Protein 1WLP (pdb70)

Radius of gyration: 16.9 Å; Cα contacts (8 Å, |Δi|>4): 342; chains: 2; bounding box: 54×43×33 Å

Secondary structure (DSSP, 8-state):
---SS-PPPSSPPPPPPHHHHH---/----SSS---EEEEE-S-EE--SSSS-EE-TT-EEEEEEE-SSSEEEEE-SS-EEEEETTTEEESS-TT-S------SS--EEEE-S-B---SSSB--B-TT-EEEEEE--TTSSEEEESSS-EEEE-STTEEE----

Nearest PDB structures (foldseek):
  1wlp-assembly1_B  TM=1.007E+00  e=5.496E-25  Homo sapiens
  7yxw-assembly1_A  TM=9.214E-01  e=2.909E-17  Homo sapiens
  1ov3-assembly1_A  TM=5.851E-01  e=1.550E-15  Homo sapiens
  1ng2-assembly1_A  TM=5.856E-01  e=1.836E-14  Homo sapiens
  1uec-assembly1_A  TM=5.994E-01  e=7.033E-14  Homo sapiens

B-factor: mean 1.7, std 2.38, range [0.2, 16.38]

Foldseek 3Di:
DDPDDDDDDPDDDDDDDPCCVVDVD/DDDDDDPDQWFKWFFQDFDPDDDPWFHTHDHGAIWGFDAADQLQWTWTAHPPGITTDGVVRIFGPDGPCRDDDDDQAQQAAKKFQCAADQDPDQQAHGDGHGQIWGFRAGDSRQFGWTQGPRRTHTDGPVSIGGDGDD

InterPro domains:
  IPR007732 Cytochrome b558 alpha-subunit [PF05038] (2-192)
  IPR007732 Cytochrome b558 alpha-subunit [PIRSF019635] (1-195)
  IPR007732 Cytochrome b558 alpha-subunit [PTHR15168] (1-194)

Sequence (163 aa):
GPLGSKQPPSNPPPRPPAEARKKPSGSDITGPIILQTYRAIADYEKTSGSEMALSTGDVVEVVEKSESGWWFCQMKAKRGWIPASFLEPLDSPDETEDPEPNYAGEPYVAIKAYTAVEGDEVSLLEGEAVEVIHKLLDGWWVIRKDDVTGYFPSMYLQKSGQD

Organism: Homo sapiens (NCBI:txid9606)

CATH classification: 2.30.30.40 (+1 more: 2.30.30.40)

GO terms:
  GO:0034137 positive regulation of toll-like receptor 2 signaling pathway (P, IDA)
  GO:0005886 plasma membrane (C, IDA)
  GO:0042554 superoxide anion generation (P, IDA)
  GO:0043020 NADPH oxidase complex (C, IDA)
  GO:1900426 positive regulation of defense response to bacterium (P, IDA)
  GO:0032755 positive regulation of interleukin-6 production (P, IDA)
  GO:0032760 positive regulation of tumor necrosis factor production (P, IDA)
  GO:1903428 positive regulation of reactive oxygen species biosynthetic process (P, IDA)
  GO:0050766 positive regulation of phagocytosis (P, IDA)
  GO:0005515 protein binding (F, IPI)
  GO:0035579 specific granule membrane (C, TAS)
  GO:0070821 tertiary granule membrane (C, TAS)
  GO:0005789 endoplasmic reticulum membrane (C, TAS)
  GO:0005886 plasma membrane (C, TAS)
  GO:0030670 phagocytic vesicle membrane (C, TAS)
  GO:0009055 electron transfer activity (F, IDA)
  GO:0017004 cytochrome complex assembly (P, IDA)
  GO:0030141 secretory granule (C, TAS)
  GO:0016175 superoxide-generating NAD(P)H oxidase activity (F, IMP)
  GO:0042554 superoxide anion generation (P, IMP)

Structure (mmCIF, N/CA/C/O backbone):
data_1WLP
#
_entry.id   1WLP
#
loop_
_entity.id
_entity.type
_entity.pdbx_description
1 polymer 'Cytochrome b-245 light chain'
2 polymer 'Neutrophil cytosol factor 1'
#
loop_
_atom_site.group_PDB
_atom_site.id
_atom_site.type_symbol
_atom_site.label_atom_id
_atom_site.label_alt_id
_atom_site.label_comp_id
_atom_site.label_asym_id
_atom_site.label_entity_id
_atom_site.label_seq_id
_atom_site.pdbx_PDB_ins_code
_atom_site.Cartn_x
_atom_site.Cartn_y
_atom_site.Cartn_z
_atom_site.occupancy
_atom_site.B_iso_or_equiv
_atom_site.auth_seq_id
_atom_site.auth_comp_id
_atom_site.auth_asym_id
_atom_site.auth_atom_id
_atom_site.pdbx_PDB_model_num
ATOM 1 N N . GLY A 1 1 ? 12.859 -23.241 -3.942 1.00 9.23 1 GLY A N 1
ATOM 2 C CA . GLY A 1 1 ? 11.671 -23.951 -4.490 1.00 9.00 1 GLY A CA 1
ATOM 3 C C . GLY A 1 1 ? 10.682 -23.005 -5.145 1.00 8.09 1 GLY A C 1
ATOM 4 O O . GLY A 1 1 ? 9.623 -22.728 -4.581 1.00 7.71 1 GLY A O 1
ATOM 10 N N . PRO A 1 2 ? 11.001 -22.489 -6.348 1.00 8.00 2 PRO A N 1
ATOM 11 C CA . PRO A 1 2 ? 10.121 -21.564 -7.071 1.00 7.45 2 PRO A CA 1
ATOM 12 C C . PRO A 1 2 ? 8.754 -22.173 -7.360 1.00 6.49 2 PRO A C 1
ATOM 13 O O . PRO A 1 2 ? 8.641 -23.143 -8.110 1.00 6.32 2 PRO A O 1
ATOM 24 N N . LEU A 1 3 ? 7.717 -21.597 -6.759 1.00 6.15 3 LEU A N 1
ATOM 25 C CA . LEU A 1 3 ? 6.355 -22.078 -6.953 1.00 5.50 3 LEU A CA 1
ATOM 26 C C . LEU A 1 3 ? 5.493 -21.006 -7.608 1.00 4.60 3 LEU A C 1
ATOM 27 O O . LEU A 1 3 ? 4.288 -21.187 -7.789 1.00 4.89 3 LEU A O 1
ATOM 43 N N . GLY A 1 4 ? 6.120 -19.889 -7.962 1.00 3.94 4 GLY A N 1
ATOM 44 C CA . GLY A 1 4 ? 5.401 -18.798 -8.594 1.00 3.48 4 GLY A CA 1
ATOM 45 C C . GLY A 1 4 ? 6.063 -17.456 -8.353 1.00 2.47 4 GLY A C 1
ATOM 46 O O . GLY A 1 4 ? 7.145 -17.187 -8.876 1.00 2.78 4 GLY A O 1
ATOM 50 N N . SER A 1 5 ? 5.413 -16.613 -7.559 1.00 1.92 5 SER A N 1
ATOM 51 C CA . SER A 1 5 ? 5.945 -15.293 -7.244 1.00 1.58 5 SER A CA 1
ATOM 52 C C . SER A 1 5 ? 5.806 -14.994 -5.757 1.00 1.32 5 SER A C 1
ATOM 53 O O . SER A 1 5 ? 5.126 -15.719 -5.030 1.00 1.62 5 SER A O 1
ATOM 61 N N . LYS A 1 6 ? 6.455 -13.925 -5.308 1.00 1.18 6 LYS A N 1
ATOM 62 C CA . LYS A 1 6 ? 6.403 -13.531 -3.905 1.00 0.92 6 LYS A CA 1
ATOM 63 C C . LYS A 1 6 ? 4.981 -13.162 -3.498 1.00 0.83 6 LYS A C 1
ATOM 64 O O . LYS A 1 6 ? 4.457 -12.126 -3.911 1.00 0.88 6 LYS A O 1
ATOM 83 N N . GLN A 1 7 ? 4.357 -14.014 -2.690 1.00 0.83 7 GLN A N 1
ATOM 84 C CA . GLN A 1 7 ? 2.996 -13.769 -2.229 1.00 0.80 7 GLN A CA 1
ATOM 85 C C . GLN A 1 7 ? 2.969 -12.636 -1.205 1.00 0.72 7 GLN A C 1
ATOM 86 O O . GLN A 1 7 ? 3.922 -12.454 -0.449 1.00 0.74 7 GLN A O 1
ATOM 100 N N . PRO A 1 8 ? 1.873 -11.856 -1.166 1.00 0.69 8 PRO A N 1
ATOM 101 C CA . PRO A 1 8 ? 1.732 -10.741 -0.236 1.00 0.67 8 PRO A CA 1
ATOM 102 C C . PRO A 1 8 ? 1.194 -11.179 1.126 1.00 0.65 8 PRO A C 1
ATOM 103 O O . PRO A 1 8 ? 0.478 -12.175 1.225 1.00 0.69 8 PRO A O 1
ATOM 114 N N . PRO A 1 9 ? 1.537 -10.438 2.198 1.00 0.61 9 PRO A N 1
ATOM 115 C CA . PRO A 1 9 ? 1.076 -10.751 3.557 1.00 0.62 9 PRO A CA 1
ATOM 116 C C . PRO A 1 9 ? -0.442 -10.886 3.632 1.00 0.64 9 PRO A C 1
ATOM 117 O O . PRO A 1 9 ? -1.169 -10.274 2.851 1.00 0.65 9 PRO A O 1
ATOM 128 N N . SER A 1 10 ? -0.913 -11.695 4.576 1.00 0.70 10 SER A N 1
ATOM 129 C CA . SER A 1 10 ? -2.344 -11.922 4.746 1.00 0.75 10 SER A CA 1
ATOM 130 C C . SER A 1 10 ? -3.008 -10.771 5.498 1.00 0.68 10 SER A C 1
ATOM 131 O O . SER A 1 10 ? -4.214 -10.799 5.747 1.00 0.84 10 SER A O 1
ATOM 139 N N . ASN A 1 11 ? -2.221 -9.761 5.859 1.00 0.54 11 ASN A N 1
ATOM 140 C CA . ASN A 1 11 ? -2.750 -8.610 6.583 1.00 0.49 11 ASN A CA 1
ATOM 141 C C . ASN A 1 11 ? -2.226 -7.299 5.997 1.00 0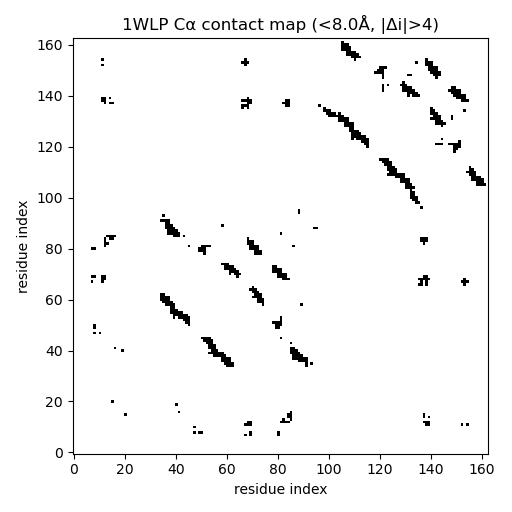.41 11 ASN A C 1
ATOM 142 O O . ASN A 1 11 ? -1.016 -7.096 5.915 1.00 0.42 11 ASN A O 1
ATOM 153 N N . PRO A 1 12 ? -3.135 -6.388 5.588 1.00 0.36 12 PRO A N 1
ATOM 154 C CA . PRO A 1 12 ? -2.758 -5.093 5.010 1.00 0.34 12 PRO A CA 1
ATOM 155 C C . PRO A 1 12 ? -1.770 -4.326 5.887 1.00 0.39 12 PRO A C 1
ATOM 156 O O . PRO A 1 12 ? -1.672 -4.579 7.089 1.00 0.44 12 PRO A O 1
ATOM 167 N N . PRO A 1 13 ? -1.024 -3.373 5.295 1.00 0.43 13 PRO A N 1
ATOM 168 C CA . PRO A 1 13 ? -0.051 -2.568 6.033 1.00 0.52 13 PRO A CA 1
ATOM 169 C C . PRO A 1 13 ? -0.720 -1.482 6.872 1.00 0.48 13 PRO A C 1
ATOM 170 O O . PRO A 1 13 ? -1.714 -0.890 6.447 1.00 0.52 13 PRO A O 1
ATOM 181 N N . PRO A 1 14 ? -0.189 -1.204 8.077 1.00 0.47 14 PRO A N 1
ATOM 182 C CA . PRO A 1 14 ? -0.745 -0.178 8.965 1.00 0.46 14 PRO A CA 1
ATOM 183 C C . PRO A 1 14 ? -0.846 1.181 8.279 1.00 0.43 14 PRO A C 1
ATOM 184 O O . PRO A 1 14 ? -0.019 1.521 7.432 1.00 0.46 14 PRO A O 1
ATOM 195 N N . ARG A 1 15 ? -1.866 1.950 8.650 1.00 0.45 15 ARG A N 1
ATOM 196 C CA . ARG A 1 15 ? -2.082 3.271 8.069 1.00 0.47 15 ARG A CA 1
ATOM 197 C C . ARG A 1 15 ? -0.835 4.145 8.205 1.00 0.42 15 ARG A C 1
ATOM 198 O O . ARG A 1 15 ? -0.021 3.937 9.105 1.00 0.39 15 ARG A O 1
ATOM 219 N N . PRO A 1 16 ? -0.668 5.136 7.306 1.00 0.48 16 PRO A N 1
ATOM 220 C CA . PRO A 1 16 ? 0.489 6.041 7.331 1.00 0.51 16 PRO A CA 1
ATOM 221 C C . PRO A 1 16 ? 0.666 6.720 8.689 1.00 0.47 16 PRO A C 1
ATOM 222 O O . PRO A 1 16 ? -0.249 6.718 9.512 1.00 0.49 16 PRO A O 1
ATOM 233 N N . PRO A 1 17 ? 1.849 7.314 8.942 1.00 0.48 17 PRO A N 1
ATOM 234 C CA . PRO A 1 17 ? 2.131 7.991 10.201 1.00 0.50 17 PRO A CA 1
ATOM 235 C C . PRO A 1 17 ? 1.640 9.433 10.198 1.00 0.54 17 PRO A C 1
ATOM 236 O O . PRO A 1 17 ? 1.694 10.112 9.172 1.00 0.60 17 PRO A O 1
ATOM 247 N N . ALA A 1 18 ? 1.160 9.890 11.348 1.00 0.59 18 ALA A N 1
ATOM 248 C CA . ALA A 1 18 ? 0.650 11.248 11.483 1.00 0.70 18 ALA A CA 1
ATOM 249 C C . ALA A 1 18 ? 1.667 12.279 11.002 1.00 0.84 18 ALA A C 1
ATOM 250 O O . ALA A 1 18 ? 1.313 13.244 10.329 1.00 0.91 18 ALA A O 1
ATOM 257 N N . GLU A 1 19 ? 2.932 12.065 11.343 1.00 0.92 19 GLU A N 1
ATOM 258 C CA . GLU A 1 19 ? 3.998 12.984 10.949 1.00 1.09 19 GLU A CA 1
ATOM 259 C C . GLU A 1 19 ? 4.091 13.113 9.430 1.00 1.07 19 GLU A C 1
ATOM 260 O O . GLU A 1 19 ? 4.468 14.162 8.909 1.00 1.20 19 GLU A O 1
ATOM 272 N N . ALA A 1 20 ? 3.746 12.039 8.727 1.00 0.95 20 ALA A N 1
ATOM 273 C CA . ALA A 1 20 ? 3.805 12.025 7.268 1.00 0.98 20 ALA A CA 1
ATOM 274 C C . ALA A 1 20 ? 2.658 12.816 6.643 1.00 1.00 20 ALA A C 1
ATOM 275 O O . ALA A 1 20 ? 2.842 13.491 5.631 1.00 1.12 20 ALA A O 1
ATOM 282 N N . ARG A 1 21 ? 1.478 12.732 7.248 1.00 0.94 21 ARG A N 1
ATOM 283 C CA . ARG A 1 21 ? 0.303 13.434 6.732 1.00 1.01 21 ARG A CA 1
ATOM 284 C C . ARG A 1 21 ? 0.311 14.903 7.145 1.00 1.09 21 ARG A C 1
ATOM 285 O O . ARG A 1 21 ? 0.229 15.795 6.300 1.00 1.33 21 ARG A O 1
ATOM 306 N N . LY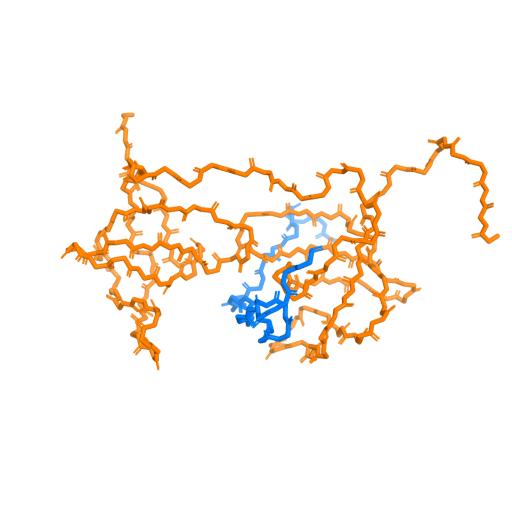S A 1 22 ? 0.407 15.146 8.448 1.00 1.46 22 LYS A N 1
ATOM 307 C CA . LYS A 1 22 ? 0.422 16.505 8.981 1.00 2.16 22 LYS A CA 1
ATOM 308 C C . LYS A 1 22 ? 1.521 17.344 8.335 1.00 2.40 22 LYS A C 1
ATOM 309 O O . LYS A 1 22 ? 1.421 18.570 8.276 1.00 2.67 22 LYS A O 1
ATOM 328 N N . LYS A 1 23 ? 2.568 16.682 7.852 1.00 2.95 23 LYS A N 1
ATOM 329 C CA . LYS A 1 23 ? 3.680 17.374 7.213 1.00 3.89 23 LYS A CA 1
ATOM 330 C C . LYS A 1 23 ? 4.112 16.656 5.936 1.00 4.62 23 LYS A C 1
ATOM 331 O O . LYS A 1 23 ? 5.050 15.857 5.954 1.00 5.11 23 LYS A O 1
ATOM 350 N N . PRO A 1 24 ? 3.432 16.929 4.806 1.00 5.18 24 PRO A N 1
ATOM 351 C CA . PRO A 1 24 ? 3.762 16.304 3.522 1.00 6.24 24 PRO A CA 1
ATOM 352 C C . PRO A 1 24 ? 5.112 16.772 2.990 1.00 6.80 24 PRO A C 1
ATOM 353 O O . PRO A 1 24 ? 5.923 15.966 2.534 1.00 7.37 24 PRO A O 1
ATOM 364 N N . SER A 1 25 ? 5.343 18.081 3.056 1.00 6.99 25 SER A N 1
ATOM 365 C CA . SER A 1 25 ? 6.593 18.668 2.587 1.00 7.86 25 SER A CA 1
ATOM 366 C C . SER A 1 25 ? 6.898 18.241 1.153 1.00 8.69 25 SER A C 1
ATOM 367 O O . SER A 1 25 ? 8.090 18.051 0.831 1.00 9.07 25 SER A O 1
ATOM 376 N N . GLY B 2 1 ? 31.840 2.188 -1.723 1.00 16.17 149 GLY B N 1
ATOM 377 C CA . GLY B 2 1 ? 30.618 2.622 -0.992 1.00 15.78 149 GLY B CA 1
ATOM 378 C C . GLY B 2 1 ? 29.616 3.314 -1.896 1.00 14.95 149 GLY B C 1
ATOM 379 O O . GLY B 2 1 ? 28.409 3.246 -1.661 1.00 14.76 149 GLY B O 1
ATOM 385 N N . SER B 2 2 ? 30.117 3.979 -2.934 1.00 14.60 150 SER B N 1
ATOM 386 C CA . SER B 2 2 ? 29.259 4.686 -3.877 1.00 13.96 150 SER B CA 1
ATOM 387 C C . SER B 2 2 ? 29.972 4.895 -5.209 1.00 13.31 150 SER B C 1
ATOM 388 O O . SER B 2 2 ? 30.756 5.830 -5.366 1.00 13.41 150 SER B O 1
ATOM 396 N N . ASP B 2 3 ? 29.694 4.015 -6.167 1.00 12.81 151 ASP B N 1
ATOM 397 C CA . ASP B 2 3 ? 30.308 4.102 -7.486 1.00 12.35 151 ASP B CA 1
ATOM 398 C C . ASP B 2 3 ? 29.525 5.048 -8.390 1.00 11.54 151 ASP B C 1
ATOM 399 O O . ASP B 2 3 ? 28.490 5.586 -7.993 1.00 11.44 151 ASP B O 1
ATOM 408 N N . ILE B 2 4 ? 30.023 5.248 -9.606 1.00 11.16 152 ILE B N 1
ATOM 409 C CA . ILE B 2 4 ? 29.368 6.130 -10.565 1.00 10.57 152 ILE B CA 1
ATOM 410 C C . ILE B 2 4 ? 28.049 5.534 -11.048 1.00 9.53 152 ILE B C 1
ATOM 411 O O . ILE B 2 4 ? 27.868 4.315 -11.041 1.00 9.21 152 ILE B O 1
ATOM 427 N N . THR B 2 5 ? 27.130 6.399 -11.464 1.00 9.20 153 THR B N 1
ATOM 428 C CA . THR B 2 5 ? 25.827 5.958 -11.952 1.00 8.41 153 THR B CA 1
ATOM 429 C C . THR B 2 5 ? 25.971 5.117 -13.215 1.00 8.02 153 THR B C 1
ATOM 430 O O . THR B 2 5 ? 26.769 5.435 -14.097 1.00 8.57 153 THR B O 1
ATOM 441 N N . GLY B 2 6 ? 25.192 4.041 -13.297 1.00 7.24 154 GLY B N 1
ATOM 442 C CA . GLY B 2 6 ? 25.246 3.171 -14.456 1.00 7.11 154 GLY B CA 1
ATOM 443 C C . GLY B 2 6 ? 24.572 1.832 -14.211 1.00 6.34 154 GLY B C 1
ATOM 444 O O . GLY B 2 6 ? 23.379 1.683 -14.477 1.00 5.97 154 GLY B O 1
ATOM 448 N N . PRO B 2 7 ? 25.315 0.830 -13.703 1.00 6.36 155 PRO B N 1
ATOM 449 C CA . PRO B 2 7 ? 24.768 -0.502 -13.427 1.00 5.97 155 PRO B CA 1
ATOM 450 C C . PRO B 2 7 ? 23.880 -0.521 -12.187 1.00 5.04 155 PRO B C 1
ATOM 451 O O . PRO B 2 7 ? 23.423 -1.581 -11.757 1.00 4.84 155 PRO B O 1
ATOM 462 N N . ILE B 2 8 ? 23.640 0.655 -11.614 1.00 4.74 156 ILE B N 1
ATOM 463 C CA . ILE B 2 8 ? 22.809 0.768 -10.421 1.00 3.95 156 ILE B CA 1
ATOM 464 C C . ILE B 2 8 ? 21.405 1.256 -10.766 1.00 3.01 156 ILE B C 1
ATOM 465 O O . ILE B 2 8 ? 21.160 2.460 -10.855 1.00 3.32 156 ILE B O 1
ATOM 481 N N . ILE B 2 9 ? 20.485 0.314 -10.961 1.00 2.48 157 ILE B N 1
ATOM 482 C CA . ILE B 2 9 ? 19.104 0.650 -11.291 1.00 2.21 157 ILE B CA 1
ATOM 483 C C . ILE B 2 9 ? 18.137 -0.006 -10.312 1.00 1.66 157 ILE B C 1
ATOM 484 O O . ILE B 2 9 ? 17.302 -0.825 -10.698 1.00 2.24 157 ILE B O 1
ATOM 500 N N . LEU B 2 10 ? 18.256 0.362 -9.042 1.00 1.23 158 LEU B N 1
ATOM 501 C CA . LEU B 2 10 ? 17.400 -0.186 -8.002 1.00 1.01 158 LEU B CA 1
ATOM 502 C C . LEU B 2 10 ? 16.433 0.874 -7.483 1.00 1.03 158 LEU B C 1
ATOM 503 O O . LEU B 2 10 ? 16.572 2.057 -7.792 1.00 1.92 158 LEU B O 1
ATOM 519 N N . GLN B 2 11 ? 15.453 0.444 -6.694 1.00 0.59 159 GLN B N 1
ATOM 520 C CA . GLN B 2 11 ? 14.469 1.359 -6.132 1.00 0.47 159 GLN B CA 1
ATOM 521 C C . GLN B 2 11 ? 14.770 1.632 -4.665 1.00 0.41 159 GLN B C 1
ATOM 522 O O . GLN B 2 11 ? 14.325 0.901 -3.781 1.00 0.50 159 GLN B O 1
ATOM 536 N N . THR B 2 12 ? 15.537 2.686 -4.411 1.00 0.39 160 THR B N 1
ATOM 537 C CA . THR B 2 12 ? 15.900 3.052 -3.049 1.00 0.36 160 THR B CA 1
ATOM 538 C C . THR B 2 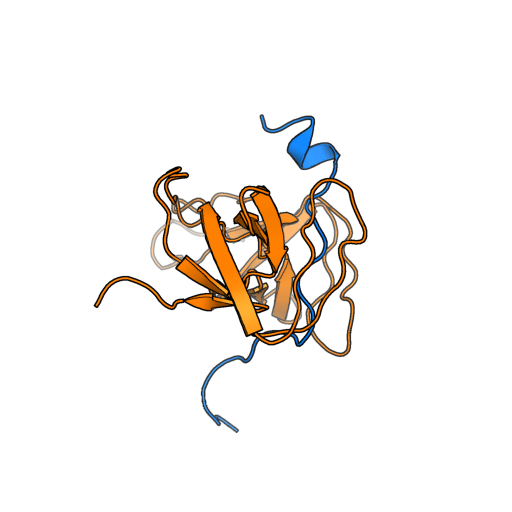12 ? 14.799 3.861 -2.378 1.00 0.33 160 THR B C 1
ATOM 539 O O . THR B 2 12 ? 14.256 4.800 -2.962 1.00 0.36 160 THR B O 1
ATOM 550 N N . TYR B 2 13 ? 14.482 3.489 -1.143 1.00 0.30 161 TYR B N 1
ATOM 551 C CA . TYR B 2 13 ? 13.445 4.170 -0.378 1.00 0.29 161 TYR B CA 1
ATOM 552 C C . TYR B 2 13 ? 13.886 4.352 1.069 1.00 0.29 161 TYR B C 1
ATOM 553 O O . TYR B 2 13 ? 14.675 3.564 1.590 1.00 0.30 161 TYR B O 1
ATOM 571 N N . ARG B 2 14 ? 13.377 5.395 1.711 1.00 0.30 162 ARG B N 1
ATOM 572 C CA . ARG B 2 14 ? 13.724 5.684 3.099 1.00 0.32 162 ARG B CA 1
ATOM 573 C C . ARG B 2 14 ? 12.486 5.637 3.985 1.00 0.32 162 ARG B C 1
ATOM 574 O O . ARG B 2 14 ? 11.432 6.144 3.618 1.00 0.41 162 ARG B O 1
ATOM 595 N N . ALA B 2 15 ? 12.628 5.046 5.163 1.00 0.39 163 ALA B N 1
ATOM 596 C CA . ALA B 2 15 ? 11.520 4.937 6.099 1.00 0.41 163 ALA B CA 1
ATOM 597 C C . ALA B 2 15 ? 11.444 6.169 6.995 1.00 0.47 163 ALA B C 1
ATOM 598 O O . ALA B 2 15 ? 12.400 6.939 7.090 1.00 0.90 163 ALA B O 1
ATOM 605 N N . ILE B 2 16 ? 10.302 6.348 7.651 1.00 0.48 164 ILE B N 1
ATOM 606 C CA . ILE B 2 16 ? 10.101 7.497 8.521 1.00 0.47 164 ILE B CA 1
ATOM 607 C C . ILE B 2 16 ? 9.347 7.112 9.789 1.00 0.47 164 ILE B C 1
ATOM 608 O O . ILE B 2 16 ? 8.988 7.973 10.592 1.00 0.61 164 ILE B O 1
ATOM 624 N N . ALA B 2 17 ? 9.110 5.815 9.964 1.00 0.42 165 ALA B N 1
ATOM 625 C CA . ALA B 2 17 ? 8.396 5.326 11.136 1.00 0.42 165 ALA B CA 1
ATOM 626 C C . ALA B 2 17 ? 8.902 3.953 11.562 1.00 0.41 165 ALA B C 1
ATOM 627 O O . ALA B 2 17 ? 9.389 3.175 10.741 1.00 0.44 165 ALA B O 1
ATOM 634 N N . ASP B 2 18 ? 8.782 3.666 12.853 1.00 0.41 166 ASP B N 1
ATOM 635 C CA . ASP B 2 18 ? 9.221 2.392 13.404 1.00 0.42 166 ASP B CA 1
ATOM 636 C C . ASP B 2 18 ? 8.140 1.329 13.243 1.00 0.39 166 ASP B C 1
ATOM 637 O O . ASP B 2 18 ? 7.206 1.250 14.042 1.00 0.42 166 ASP B O 1
ATOM 646 N N . TYR B 2 19 ? 8.276 0.513 12.205 1.00 0.35 167 TYR B N 1
ATOM 647 C CA . TYR B 2 19 ? 7.319 -0.553 11.935 1.00 0.35 167 TYR B CA 1
ATOM 648 C C . TYR B 2 19 ? 7.969 -1.909 12.184 1.00 0.35 167 TYR B C 1
ATOM 649 O O . TYR B 2 19 ? 8.887 -2.302 11.473 1.00 0.37 167 TYR B O 1
ATOM 667 N N . GLU B 2 20 ? 7.492 -2.620 13.197 1.00 0.40 168 GLU B N 1
ATOM 668 C CA . GLU B 2 20 ? 8.041 -3.930 13.526 1.00 0.46 168 GLU B CA 1
ATOM 669 C C . GLU B 2 20 ? 7.107 -5.037 13.056 1.00 0.49 168 GLU B C 1
ATOM 670 O O . GLU B 2 20 ? 6.239 -5.485 13.807 1.00 1.01 168 GLU B O 1
ATOM 682 N N . LYS B 2 21 ? 7.309 -5.482 11.816 1.00 0.74 169 LYS B N 1
ATOM 683 C CA . LYS B 2 21 ? 6.483 -6.531 11.218 1.00 0.78 169 LYS B CA 1
ATOM 684 C C . LYS B 2 21 ? 5.017 -6.392 11.639 1.00 1.09 169 LYS B C 1
ATOM 685 O O . LYS B 2 21 ? 4.528 -5.281 11.850 1.00 1.79 169 LYS B O 1
ATOM 704 N N . THR B 2 22 ? 4.321 -7.520 11.757 1.00 0.88 170 THR B N 1
ATOM 705 C CA . THR B 2 22 ? 2.918 -7.520 12.159 1.00 1.16 170 THR B CA 1
ATOM 706 C C . THR B 2 22 ? 2.405 -8.946 12.329 1.00 1.47 170 THR B C 1
ATOM 707 O O . THR B 2 22 ? 1.698 -9.255 13.289 1.00 2.16 170 THR B O 1
ATOM 718 N N . SER B 2 23 ? 2.770 -9.810 11.388 1.00 1.45 171 SER B N 1
ATOM 719 C CA . SER B 2 23 ? 2.360 -11.209 11.426 1.00 1.86 171 SER B CA 1
ATOM 720 C C . SER B 2 23 ? 3.563 -12.123 11.213 1.00 1.77 171 SER B C 1
ATOM 721 O O . SER B 2 23 ? 4.702 -11.732 11.472 1.00 2.25 171 SER B O 1
ATOM 729 N N . GLY B 2 24 ? 3.307 -13.340 10.744 1.00 1.85 172 GLY B N 1
ATOM 730 C CA . GLY B 2 24 ? 4.383 -14.282 10.503 1.00 1.94 172 GLY B CA 1
ATOM 731 C C . GLY B 2 24 ? 5.051 -14.063 9.160 1.00 1.48 172 GLY B C 1
ATOM 732 O O . GLY B 2 24 ? 5.230 -15.005 8.388 1.00 1.89 172 GLY B O 1
ATOM 736 N N . SER B 2 25 ? 5.420 -12.814 8.880 1.00 1.29 173 SER B N 1
ATOM 737 C CA . SER B 2 25 ? 6.068 -12.461 7.621 1.00 1.08 173 SER B CA 1
ATOM 738 C C . SER B 2 25 ? 6.568 -11.016 7.673 1.00 1.07 173 SER B C 1
ATOM 739 O O . SER B 2 25 ? 6.917 -10.515 8.743 1.00 1.94 173 SER B O 1
ATOM 747 N N . GLU B 2 26 ? 6.606 -10.354 6.517 1.00 0.97 174 GLU B N 1
ATOM 748 C CA . GLU B 2 26 ? 7.051 -8.963 6.438 1.00 1.16 174 GLU B CA 1
ATOM 749 C C . GLU B 2 26 ? 8.481 -8.805 6.954 1.00 0.93 174 GLU B C 1
ATOM 750 O O . GLU B 2 26 ? 9.209 -9.786 7.106 1.00 1.11 174 GLU B O 1
ATOM 762 N N . MET B 2 27 ? 8.874 -7.560 7.219 1.00 0.68 175 MET B N 1
ATOM 763 C CA . MET B 2 27 ? 10.217 -7.269 7.714 1.00 0.53 175 MET B CA 1
ATOM 764 C C . MET B 2 27 ? 10.203 -6.083 8.676 1.00 0.47 175 MET B C 1
ATOM 765 O O . MET B 2 27 ? 9.263 -5.288 8.683 1.00 0.58 175 MET B O 1
ATOM 779 N N . ALA B 2 28 ? 11.254 -5.972 9.485 1.00 0.51 176 ALA B N 1
ATOM 780 C CA . ALA B 2 28 ? 11.366 -4.886 10.453 1.00 0.50 176 ALA B CA 1
ATOM 781 C C . ALA B 2 28 ? 11.844 -3.596 9.793 1.00 0.47 176 ALA B C 1
ATOM 782 O O . ALA B 2 28 ? 12.740 -3.613 8.951 1.00 0.52 176 ALA B O 1
ATOM 789 N N . LEU B 2 29 ? 11.239 -2.479 10.188 1.00 0.42 177 LEU B N 1
ATOM 790 C CA . LEU B 2 29 ? 11.591 -1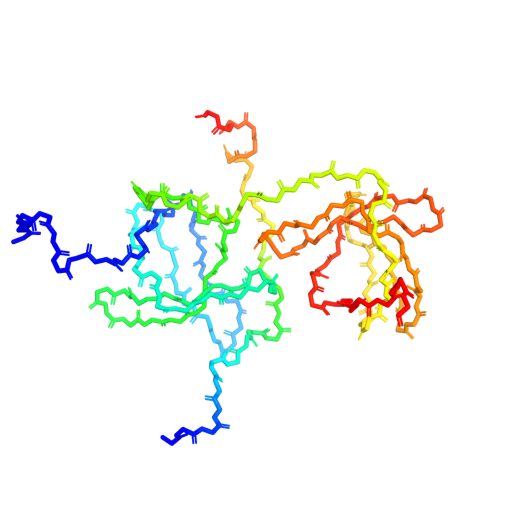.173 9.637 1.00 0.44 177 LEU B CA 1
ATOM 791 C C . LEU B 2 29 ? 11.942 -0.183 10.741 1.00 0.45 177 LEU B C 1
ATOM 792 O O . LEU B 2 2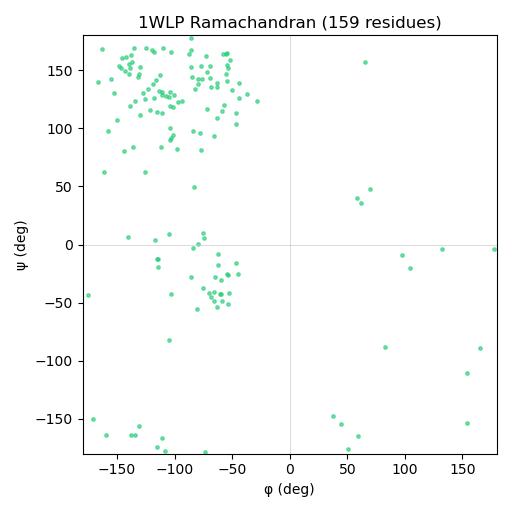9 ? 11.157 0.036 11.664 1.00 0.46 177 LEU B O 1
ATOM 808 N N . SER B 2 30 ? 13.124 0.412 10.639 1.00 0.51 178 SER B N 1
ATOM 809 C CA . SER B 2 30 ? 13.574 1.394 11.617 1.00 0.57 178 SER B CA 1
ATOM 810 C C . SER B 2 30 ? 13.786 2.749 10.948 1.00 0.65 178 SER B C 1
ATOM 811 O O . SER B 2 30 ? 14.499 2.849 9.952 1.00 1.33 178 SER B O 1
ATOM 819 N N . THR B 2 31 ? 13.151 3.782 11.497 1.00 0.52 179 THR B N 1
ATOM 820 C CA . THR B 2 31 ? 13.261 5.136 10.955 1.00 0.58 179 THR B CA 1
ATOM 821 C C . THR B 2 31 ? 14.704 5.486 10.600 1.00 0.65 179 THR B C 1
ATOM 822 O O . THR B 2 31 ? 15.603 5.365 11.433 1.00 0.90 179 THR B O 1
ATOM 833 N N . GLY B 2 32 ? 14.918 5.920 9.359 1.00 0.68 180 GLY B N 1
ATOM 834 C CA . GLY B 2 32 ? 16.254 6.284 8.920 1.00 0.78 180 GLY B CA 1
ATOM 835 C C . GLY B 2 32 ? 16.879 5.240 8.013 1.00 0.75 180 GLY B C 1
ATOM 836 O O . GLY B 2 32 ? 17.820 5.535 7.277 1.00 1.07 180 GLY B O 1
ATOM 840 N N . ASP B 2 33 ? 16.357 4.019 8.066 1.00 0.57 181 ASP B N 1
ATOM 841 C CA . ASP B 2 33 ? 16.881 2.926 7.250 1.00 0.56 181 ASP B CA 1
ATOM 842 C C . ASP B 2 33 ? 16.418 3.032 5.800 1.00 0.58 181 ASP B C 1
ATOM 843 O O . ASP B 2 33 ? 15.372 3.611 5.509 1.00 1.08 181 ASP B O 1
ATOM 852 N N . VAL B 2 34 ? 17.213 2.463 4.894 1.00 0.41 182 VAL B N 1
ATOM 853 C CA . VAL B 2 34 ? 16.899 2.479 3.469 1.00 0.36 182 VAL B CA 1
ATOM 854 C C . VAL B 2 34 ? 16.675 1.061 2.949 1.00 0.33 182 VAL B C 1
ATOM 855 O O . VAL B 2 34 ? 17.371 0.128 3.349 1.00 0.37 182 VAL B O 1
ATOM 868 N N . VAL B 2 35 ? 15.700 0.908 2.056 1.00 0.28 183 VAL B N 1
ATOM 869 C CA . VAL B 2 35 ? 15.384 -0.401 1.490 1.00 0.26 183 VAL B CA 1
ATOM 870 C C . VAL B 2 35 ? 15.476 -0.390 -0.034 1.00 0.28 183 VAL B C 1
ATOM 871 O O . VAL B 2 35 ? 14.971 0.521 -0.690 1.00 0.44 183 VAL B O 1
ATOM 884 N N . GLU B 2 36 ? 16.131 -1.407 -0.594 1.00 0.29 184 GLU B N 1
ATOM 885 C CA . GLU B 2 36 ? 16.283 -1.513 -2.043 1.00 0.30 184 GLU B CA 1
ATOM 886 C C . GLU B 2 36 ? 15.240 -2.461 -2.631 1.00 0.30 184 GLU B C 1
ATOM 887 O O . GLU B 2 36 ? 15.522 -3.636 -2.870 1.00 0.49 184 GLU B O 1
ATOM 899 N N . VAL B 2 37 ? 14.035 -1.935 -2.846 1.00 0.30 185 VAL B N 1
ATOM 900 C CA . VAL B 2 37 ? 12.923 -2.710 -3.400 1.00 0.31 185 VAL B CA 1
ATOM 901 C C . VAL B 2 37 ? 13.367 -3.707 -4.462 1.00 0.28 185 VAL B C 1
ATOM 902 O O . VAL B 2 37 ? 14.075 -3.360 -5.405 1.00 0.33 185 VAL B O 1
ATOM 915 N N . VAL B 2 38 ? 12.927 -4.950 -4.299 1.00 0.27 186 VAL B N 1
ATOM 916 C CA . VAL B 2 38 ? 13.239 -6.012 -5.243 1.00 0.30 186 VAL B CA 1
ATOM 917 C C . VAL B 2 38 ? 12.023 -6.270 -6.127 1.00 0.32 186 VAL B C 1
ATOM 918 O O . VAL B 2 38 ? 12.139 -6.448 -7.340 1.00 0.35 186 VAL B O 1
ATOM 931 N N . GLU B 2 39 ? 10.855 -6.285 -5.491 1.00 0.36 187 GLU B N 1
ATOM 932 C CA . GLU B 2 39 ? 9.593 -6.506 -6.189 1.00 0.41 187 GLU B CA 1
ATOM 933 C C . GLU B 2 39 ? 8.495 -5.644 -5.575 1.00 0.40 187 GLU B C 1
ATOM 934 O O . GLU B 2 39 ? 8.531 -5.347 -4.381 1.00 0.60 187 GLU B O 1
ATOM 946 N N . LYS B 2 40 ? 7.523 -5.238 -6.388 1.00 0.30 188 LYS B N 1
ATOM 947 C CA . LYS B 2 40 ? 6.431 -4.401 -5.897 1.00 0.29 188 LYS B CA 1
ATOM 948 C C . LYS B 2 40 ? 5.078 -4.852 -6.448 1.00 0.29 188 LYS B C 1
ATOM 949 O O . LYS B 2 40 ? 5.006 -5.504 -7.491 1.00 0.35 188 LYS B O 1
ATOM 968 N N . SER B 2 41 ? 4.008 -4.494 -5.735 1.00 0.30 189 SER B N 1
ATOM 969 C CA . SER B 2 41 ? 2.650 -4.854 -6.143 1.00 0.37 189 SER B CA 1
ATOM 970 C C . SER B 2 41 ? 1.687 -3.681 -5.946 1.00 0.44 189 SER B C 1
ATOM 971 O O . SER B 2 41 ? 2.115 -2.538 -5.787 1.00 0.90 189 SER B O 1
ATOM 979 N N . GLU B 2 42 ? 0.384 -3.972 -5.961 1.00 0.41 190 GLU B N 1
ATOM 980 C CA . GLU B 2 42 ? -0.640 -2.942 -5.781 1.00 0.38 190 GLU B CA 1
ATOM 981 C C . GLU B 2 42 ? -1.412 -3.165 -4.483 1.00 0.38 190 GLU B C 1
ATOM 982 O O . GLU B 2 42 ? -2.150 -2.290 -4.029 1.00 0.39 190 GLU B O 1
ATOM 994 N N . SER B 2 43 ? -1.233 -4.341 -3.887 1.00 0.40 191 SER B N 1
ATOM 995 C CA . SER B 2 43 ? -1.912 -4.680 -2.639 1.00 0.41 191 SER B CA 1
ATOM 996 C C . SER B 2 43 ? -1.496 -3.735 -1.517 1.00 0.41 191 SER B C 1
ATOM 997 O O . SER B 2 43 ? -2.072 -3.754 -0.430 1.00 0.42 191 SER B O 1
ATOM 1005 N N . GLY B 2 44 ? -0.495 -2.908 -1.791 1.00 0.41 192 GLY B N 1
ATOM 1006 C CA . GLY B 2 44 ? -0.014 -1.972 -0.796 1.00 0.42 192 GLY B CA 1
ATOM 1007 C C . GLY B 2 44 ? 1.211 -2.495 -0.083 1.00 0.37 192 GLY B C 1
ATOM 1008 O O . GLY B 2 44 ? 1.857 -1.773 0.677 1.00 0.40 192 GLY B O 1
ATOM 1012 N N . TRP B 2 45 ? 1.527 -3.759 -0.333 1.00 0.30 193 TRP B N 1
ATOM 1013 C CA . TRP B 2 45 ? 2.681 -4.397 0.275 1.00 0.26 193 TRP B CA 1
ATOM 1014 C C . TRP B 2 45 ? 3.840 -4.427 -0.714 1.00 0.24 193 TRP B C 1
ATOM 1015 O O . TRP B 2 45 ? 3.680 -4.862 -1.854 1.00 0.29 193 TRP B O 1
ATOM 1036 N N . TRP B 2 46 ? 5.003 -3.958 -0.276 1.00 0.23 194 TRP B N 1
ATOM 1037 C CA . TRP B 2 46 ? 6.178 -3.918 -1.140 1.00 0.22 194 TRP B CA 1
ATOM 1038 C C . TRP B 2 46 ? 7.260 -4.878 -0.671 1.00 0.22 194 TRP B C 1
ATOM 1039 O O . TRP B 2 46 ? 7.440 -5.096 0.525 1.00 0.26 194 TRP B O 1
ATOM 1060 N N . PHE B 2 47 ? 7.979 -5.446 -1.630 1.00 0.20 195 PHE B N 1
ATOM 1061 C CA . PHE B 2 47 ? 9.065 -6.369 -1.334 1.00 0.21 195 PHE B CA 1
ATOM 1062 C C . PHE B 2 47 ? 10.403 -5.669 -1.536 1.00 0.22 195 PHE B C 1
ATOM 1063 O O . PHE B 2 47 ? 10.710 -5.219 -2.638 1.00 0.27 195 PHE B O 1
ATOM 1080 N N . CYS B 2 48 ? 11.194 -5.570 -0.471 1.00 0.20 196 CYS B N 1
ATOM 1081 C CA . CYS B 2 48 ? 12.489 -4.904 -0.547 1.00 0.22 196 CYS B CA 1
ATOM 1082 C C . CYS B 2 48 ? 13.549 -5.661 0.242 1.00 0.24 196 CYS B C 1
ATOM 1083 O O . CYS B 2 48 ? 13.252 -6.277 1.268 1.00 0.35 196 CYS B O 1
ATOM 1091 N N . GLN B 2 49 ? 14.785 -5.618 -0.255 1.00 0.26 197 GLN B N 1
ATOM 1092 C CA . GLN B 2 49 ? 15.900 -6.288 0.397 1.00 0.28 197 GLN B CA 1
ATOM 1093 C C . GLN B 2 49 ? 16.793 -5.306 1.143 1.00 0.27 197 GLN B C 1
ATOM 1094 O O . GLN B 2 49 ? 17.184 -4.262 0.615 1.00 0.41 197 GLN B O 1
ATOM 1108 N N . MET B 2 50 ? 17.093 -5.657 2.386 1.00 0.34 198 MET B N 1
ATOM 1109 C CA . MET B 2 50 ? 17.949 -4.847 3.240 1.00 0.36 198 MET B CA 1
ATOM 1110 C C . MET B 2 50 ? 19.344 -5.452 3.328 1.00 0.39 198 MET B C 1
ATOM 1111 O O . MET B 2 50 ? 19.555 -6.600 2.936 1.00 0.40 198 MET B O 1
ATOM 1125 N N . LYS B 2 51 ? 20.293 -4.664 3.826 1.00 0.43 199 LYS B N 1
ATOM 1126 C CA . LYS B 2 51 ? 21.675 -5.115 3.975 1.00 0.49 199 LYS B CA 1
ATOM 1127 C C . LYS B 2 51 ? 21.738 -6.519 4.574 1.00 0.51 199 LYS B C 1
ATOM 1128 O O . LYS B 2 51 ? 22.706 -7.251 4.364 1.00 0.56 199 LYS B O 1
ATOM 1147 N N . ALA B 2 52 ? 20.700 -6.890 5.320 1.00 0.51 200 ALA B N 1
ATOM 1148 C CA . ALA B 2 52 ? 20.636 -8.206 5.942 1.00 0.56 200 ALA B CA 1
ATOM 1149 C C . ALA B 2 52 ? 19.660 -9.117 5.201 1.00 0.53 200 ALA B C 1
ATOM 1150 O O . ALA B 2 52 ? 20.065 -9.931 4.371 1.00 0.54 200 ALA B O 1
ATOM 1157 N N . LYS B 2 53 ? 18.372 -8.975 5.504 1.00 0.52 201 LYS B N 1
ATOM 1158 C CA . LYS B 2 53 ? 17.338 -9.789 4.869 1.00 0.51 201 LYS B CA 1
ATOM 1159 C C . LYS B 2 53 ? 16.268 -8.909 4.232 1.00 0.47 201 LYS B C 1
ATOM 1160 O O . LYS B 2 53 ? 16.227 -7.702 4.463 1.00 0.48 201 LYS B O 1
ATOM 1179 N N . ARG B 2 54 ? 15.400 -9.520 3.429 1.00 0.44 202 ARG B N 1
ATOM 1180 C CA . ARG B 2 54 ? 14.326 -8.785 2.770 1.00 0.42 202 ARG B CA 1
ATOM 1181 C C . ARG B 2 54 ? 12.972 -9.172 3.343 1.00 0.49 202 ARG B C 1
ATOM 1182 O O . ARG B 2 54 ? 12.885 -9.802 4.398 1.00 0.87 202 ARG B O 1
ATOM 1203 N N . GLY B 2 55 ? 11.919 -8.789 2.636 1.00 0.26 203 GLY B N 1
ATOM 1204 C CA . GLY B 2 55 ? 10.572 -9.108 3.079 1.00 0.33 203 GLY B CA 1
ATOM 1205 C C . GLY B 2 55 ? 9.534 -8.127 2.575 1.00 0.26 203 GLY B C 1
ATOM 1206 O O . GLY B 2 55 ? 9.724 -7.493 1.538 1.00 0.31 203 GLY B O 1
ATOM 1210 N N . TRP B 2 56 ? 8.440 -7.992 3.318 1.00 0.32 204 TRP B N 1
ATOM 1211 C CA . TRP B 2 56 ? 7.363 -7.086 2.937 1.00 0.27 204 TRP B CA 1
ATOM 1212 C C . TRP B 2 56 ? 7.281 -5.905 3.901 1.00 0.25 204 TRP B C 1
ATOM 1213 O O . TRP B 2 56 ? 7.238 -6.087 5.117 1.00 0.36 204 TRP B O 1
ATOM 1234 N N . ILE B 2 57 ? 7.261 -4.693 3.351 1.00 0.22 205 ILE B N 1
ATOM 1235 C CA . ILE B 2 57 ? 7.181 -3.485 4.164 1.00 0.20 205 ILE B CA 1
ATOM 1236 C C . ILE B 2 57 ? 6.076 -2.557 3.660 1.00 0.20 205 ILE B C 1
ATOM 1237 O O . ILE B 2 57 ? 5.739 -2.573 2.475 1.00 0.21 205 ILE B O 1
ATOM 1253 N N . PRO B 2 58 ? 5.497 -1.735 4.555 1.00 0.23 206 PRO B N 1
ATOM 1254 C CA . PRO B 2 58 ? 4.422 -0.804 4.199 1.00 0.27 206 PRO B CA 1
ATOM 1255 C C . PRO B 2 58 ? 4.912 0.378 3.368 1.00 0.26 206 PRO B C 1
ATOM 1256 O O . PRO B 2 58 ? 5.723 1.180 3.830 1.00 0.27 206 PRO B O 1
ATOM 1267 N N . ALA B 2 59 ? 4.415 0.475 2.137 1.00 0.27 207 ALA B N 1
ATOM 1268 C CA . ALA B 2 59 ? 4.784 1.568 1.247 1.00 0.29 207 ALA B CA 1
ATOM 1269 C C . ALA B 2 59 ? 4.412 2.911 1.865 1.00 0.30 207 ALA B C 1
ATOM 1270 O O . ALA B 2 59 ? 5.183 3.869 1.802 1.00 0.33 207 ALA B O 1
ATOM 1277 N N . SER B 2 60 ? 3.222 2.972 2.456 1.00 0.31 208 SER B N 1
ATOM 1278 C CA . SER B 2 60 ? 2.744 4.192 3.098 1.00 0.34 208 SER B CA 1
ATOM 1279 C C . SER B 2 60 ? 3.759 4.707 4.110 1.00 0.27 208 SER B C 1
ATOM 1280 O O . SER B 2 60 ? 4.133 5.879 4.085 1.00 0.32 208 SER B O 1
ATOM 1288 N N . PHE B 2 61 ? 4.201 3.824 5.002 1.00 0.27 209 PHE B N 1
ATOM 1289 C CA . PHE B 2 61 ? 5.181 4.194 6.016 1.00 0.33 209 PHE B CA 1
ATOM 1290 C C . PHE B 2 61 ? 6.505 4.569 5.364 1.00 0.37 209 PHE B C 1
ATOM 1291 O O . PHE B 2 61 ? 7.278 5.356 5.908 1.00 0.66 209 PHE B O 1
ATOM 1308 N N . LEU B 2 62 ? 6.759 3.996 4.191 1.00 0.29 210 LEU B N 1
ATOM 1309 C CA . LEU B 2 62 ? 7.988 4.268 3.459 1.00 0.31 210 LEU B CA 1
ATOM 1310 C C . LEU B 2 62 ? 7.963 5.669 2.855 1.00 0.34 210 LEU B C 1
ATOM 1311 O O . LEU B 2 62 ? 6.904 6.283 2.723 1.00 0.47 210 LEU B O 1
ATOM 1327 N N . GLU B 2 63 ? 9.140 6.165 2.494 1.00 0.34 211 GLU B N 1
ATOM 1328 C CA . GLU B 2 63 ? 9.273 7.489 1.903 1.00 0.36 211 GLU B CA 1
ATOM 1329 C C . GLU B 2 63 ? 10.476 7.532 0.955 1.00 0.37 211 GLU B C 1
ATOM 1330 O O . GLU B 2 63 ? 11.618 7.534 1.410 1.00 0.38 211 GLU B O 1
ATOM 1342 N N . PRO B 2 64 ? 10.232 7.570 -0.375 1.00 0.38 212 PRO B N 1
ATOM 1343 C CA . PRO B 2 64 ? 11.283 7.607 -1.390 1.00 0.42 212 PRO B CA 1
ATOM 1344 C C . PRO B 2 64 ? 12.570 8.274 -0.919 1.00 0.41 212 PRO B C 1
ATOM 1345 O O . PRO B 2 64 ? 12.565 9.424 -0.481 1.00 0.47 212 PRO B O 1
ATOM 1356 N N . LEU B 2 65 ? 13.673 7.535 -1.011 1.00 0.39 213 LEU B N 1
ATOM 1357 C CA . LEU B 2 65 ? 14.974 8.047 -0.600 1.00 0.41 213 LEU B CA 1
ATOM 1358 C C . LEU B 2 65 ? 15.641 8.825 -1.728 1.00 0.66 213 LEU B C 1
ATOM 1359 O O . LEU B 2 65 ? 16.426 9.742 -1.481 1.00 0.89 213 LEU B O 1
ATOM 1375 N N . ASP B 2 66 ? 15.313 8.463 -2.966 1.00 0.74 214 ASP B N 1
ATOM 1376 C CA . ASP B 2 66 ? 15.890 9.118 -4.140 1.00 1.07 214 ASP B CA 1
ATOM 1377 C C . ASP B 2 66 ? 15.391 8.477 -5.429 1.00 0.99 214 ASP B C 1
ATOM 1378 O O . ASP B 2 66 ? 15.716 8.937 -6.524 1.00 1.47 214 ASP B O 1
ATOM 1387 N N . SER B 2 67 ? 14.612 7.408 -5.291 1.00 0.83 215 SER B N 1
ATOM 1388 C CA . SER B 2 67 ? 14.069 6.696 -6.445 1.00 1.25 215 SER B CA 1
ATOM 1389 C C . SER B 2 67 ? 13.480 7.672 -7.467 1.00 1.37 215 SER B C 1
ATOM 1390 O O . SER B 2 67 ? 12.475 8.330 -7.191 1.00 1.77 215 SER B O 1
ATOM 1398 N N . PRO B 2 68 ? 14.097 7.783 -8.662 1.00 2.06 216 PRO B N 1
ATOM 1399 C CA . PRO B 2 68 ? 13.619 8.686 -9.717 1.00 2.86 216 PRO B CA 1
ATOM 1400 C C . PRO B 2 68 ? 12.147 8.461 -10.047 1.00 2.82 216 PRO B C 1
ATOM 1401 O O . PRO B 2 68 ? 11.459 9.369 -10.515 1.00 3.34 216 PRO B O 1
ATOM 1412 N N . ASP B 2 69 ? 11.673 7.244 -9.800 1.00 2.52 217 ASP B N 1
ATOM 1413 C CA . ASP B 2 69 ? 10.281 6.898 -10.066 1.00 2.69 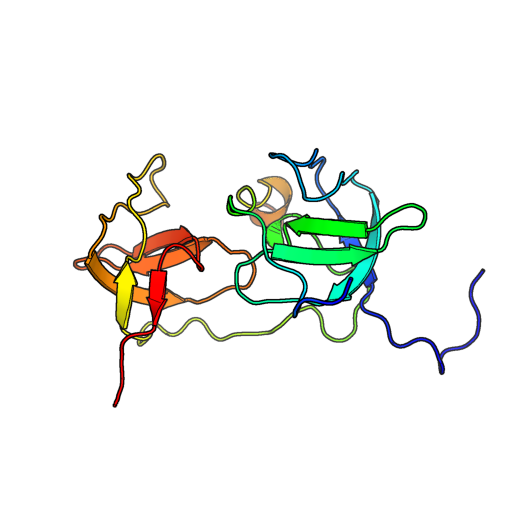217 ASP B CA 1
ATOM 1414 C C . ASP B 2 69 ? 9.357 7.598 -9.075 1.00 2.21 217 ASP B C 1
ATOM 1415 O O . ASP B 2 69 ? 8.297 8.101 -9.449 1.00 2.52 217 ASP B O 1
ATOM 1424 N N . GLU B 2 70 ? 9.769 7.618 -7.808 1.00 2.01 218 GLU B N 1
ATOM 1425 C CA . GLU B 2 70 ? 8.990 8.256 -6.754 1.00 2.61 218 GLU B CA 1
ATOM 1426 C C . GLU B 2 70 ? 7.636 7.576 -6.609 1.00 2.60 218 GLU B C 1
ATOM 1427 O O . GLU B 2 70 ? 6.627 8.227 -6.337 1.00 3.37 218 GLU B O 1
ATOM 1439 N N . THR B 2 71 ? 7.630 6.258 -6.798 1.00 2.13 219 THR B N 1
ATOM 1440 C CA . THR B 2 71 ? 6.411 5.467 -6.692 1.00 2.28 219 THR B CA 1
ATOM 1441 C C . THR B 2 71 ? 5.415 5.832 -7.787 1.00 2.12 219 THR B C 1
ATOM 1442 O O . THR B 2 71 ? 5.466 6.926 -8.349 1.00 2.34 219 THR B O 1
ATOM 1453 N N . GLU B 2 72 ? 4.511 4.903 -8.089 1.00 2.24 220 GLU B N 1
ATOM 1454 C CA . GLU B 2 72 ? 3.496 5.127 -9.111 1.00 2.63 220 GLU B CA 1
ATOM 1455 C C . GLU B 2 72 ? 2.720 6.407 -8.823 1.00 2.31 220 GLU B C 1
ATOM 1456 O O . GLU B 2 72 ? 2.421 6.717 -7.671 1.00 2.82 220 GLU B O 1
ATOM 1468 N N . ASP B 2 73 ? 2.404 7.148 -9.879 1.00 2.16 221 ASP B N 1
ATOM 1469 C CA . ASP B 2 73 ? 1.670 8.401 -9.742 1.00 2.34 221 ASP B CA 1
ATOM 1470 C C . ASP B 2 73 ? 0.267 8.288 -10.340 1.00 1.80 221 ASP B C 1
ATOM 1471 O O . ASP B 2 73 ? 0.044 8.673 -11.488 1.00 2.10 221 ASP B O 1
ATOM 1480 N N . PRO B 2 74 ? -0.700 7.758 -9.567 1.00 1.51 222 PRO B N 1
ATOM 1481 C CA . PRO B 2 74 ? -2.080 7.610 -10.033 1.00 1.55 222 PRO B CA 1
ATOM 1482 C C . PRO B 2 74 ? -2.809 8.948 -10.079 1.00 1.39 222 PRO B C 1
ATOM 1483 O O . PRO B 2 74 ? -2.231 9.989 -9.767 1.00 1.93 222 PRO B O 1
ATOM 1494 N N . GLU B 2 75 ? -4.079 8.917 -10.468 1.00 1.48 223 GLU B N 1
ATOM 1495 C CA . GLU B 2 75 ? -4.880 10.132 -10.552 1.00 1.41 223 GLU B CA 1
ATOM 1496 C C . GLU B 2 75 ? -6.215 9.959 -9.827 1.00 1.24 223 GLU B C 1
ATOM 1497 O O . GLU B 2 75 ? -7.071 9.195 -10.273 1.00 1.28 223 GLU B O 1
ATOM 1509 N N . PRO B 2 76 ? -6.414 10.667 -8.695 1.00 1.10 224 PRO B N 1
ATOM 1510 C CA . PRO B 2 76 ? -7.660 10.578 -7.927 1.00 0.98 224 PRO B CA 1
ATOM 1511 C C . PRO B 2 76 ? -8.849 11.122 -8.705 1.00 0.99 224 PRO B C 1
ATOM 1512 O O . PRO B 2 76 ? -9.121 12.323 -8.684 1.00 1.08 224 PRO B O 1
ATOM 1523 N N . ASN B 2 77 ? -9.556 10.233 -9.396 1.00 1.01 225 ASN B N 1
ATOM 1524 C CA . ASN B 2 77 ? -10.716 10.632 -10.185 1.00 1.11 225 ASN B CA 1
ATOM 1525 C C . ASN B 2 77 ? -12.009 10.223 -9.492 1.00 0.91 225 ASN B C 1
ATOM 1526 O O . ASN B 2 77 ? -12.188 9.060 -9.133 1.00 0.80 225 ASN B O 1
ATOM 1537 N N . TYR B 2 78 ? -12.912 11.185 -9.307 1.00 0.95 226 TYR B N 1
ATOM 1538 C CA . TYR B 2 78 ? -14.187 10.906 -8.658 1.00 0.87 226 TYR B CA 1
ATOM 1539 C C . TYR B 2 78 ? -14.993 9.909 -9.478 1.00 0.84 226 TYR B C 1
ATOM 1540 O O . TYR B 2 78 ? -15.938 9.298 -8.977 1.00 0.99 226 TYR B O 1
ATOM 1558 N N . ALA B 2 79 ? -14.615 9.748 -10.743 1.00 0.85 227 ALA B N 1
ATOM 1559 C CA . ALA B 2 79 ? -15.293 8.807 -11.619 1.00 0.88 227 ALA B CA 1
ATOM 1560 C C . ALA B 2 79 ? -15.100 7.400 -11.078 1.00 0.92 227 ALA B C 1
ATOM 1561 O O . ALA B 2 79 ? -16.064 6.668 -10.850 1.00 1.52 227 ALA B O 1
ATOM 1568 N N . GLY B 2 80 ? -13.836 7.038 -10.867 1.00 0.84 228 GLY B N 1
ATOM 1569 C CA . GLY B 2 80 ? -13.497 5.738 -10.327 1.00 1.12 228 GLY B CA 1
ATOM 1570 C C . GLY B 2 80 ? -14.147 4.580 -11.053 1.00 0.82 228 GLY B C 1
ATOM 1571 O O . GLY B 2 80 ? -14.828 4.758 -12.063 1.00 0.82 228 GLY B O 1
ATOM 1575 N N . GLU B 2 81 ? -13.914 3.385 -10.530 1.00 0.68 229 GLU B N 1
ATOM 1576 C CA . GLU B 2 81 ? -14.469 2.170 -11.098 1.00 0.56 229 GLU B CA 1
ATOM 1577 C C . GLU B 2 81 ? -15.108 1.337 -9.995 1.00 0.47 229 GLU B C 1
ATOM 1578 O O . GLU B 2 81 ? -14.639 1.355 -8.856 1.00 0.45 229 GLU B O 1
ATOM 1590 N N . PRO B 2 82 ? -16.188 0.604 -10.299 1.00 0.45 230 PRO B N 1
ATOM 1591 C CA . PRO B 2 82 ? -16.866 -0.226 -9.305 1.00 0.41 230 PRO B CA 1
ATOM 1592 C C . PRO B 2 82 ? -16.012 -1.409 -8.873 1.00 0.38 230 PRO B C 1
ATOM 1593 O O . PRO B 2 82 ? -15.409 -2.091 -9.703 1.00 0.40 230 PRO B O 1
ATOM 1604 N N . TYR B 2 83 ? -15.971 -1.650 -7.569 1.00 0.33 231 TYR B N 1
ATOM 1605 C CA . TYR B 2 83 ? -15.195 -2.748 -7.010 1.00 0.32 231 TYR B CA 1
ATOM 1606 C C . TYR B 2 83 ? -16.067 -3.517 -6.028 1.00 0.33 231 TYR B C 1
ATOM 1607 O O . TYR B 2 83 ? -16.886 -2.924 -5.329 1.00 0.32 231 TYR B O 1
ATOM 1625 N N . VAL B 2 84 ? -15.901 -4.829 -5.976 1.00 0.39 232 VAL B N 1
ATOM 1626 C CA . VAL B 2 84 ? -16.709 -5.649 -5.085 1.00 0.43 232 VAL B CA 1
ATOM 1627 C C . VAL B 2 84 ? -15.902 -6.158 -3.900 1.00 0.47 232 VAL B C 1
ATOM 1628 O O . VAL B 2 84 ? -14.829 -6.737 -4.068 1.00 0.62 232 VAL B O 1
ATOM 1641 N N . ALA B 2 85 ? -16.427 -5.933 -2.699 1.00 0.47 233 ALA B N 1
ATOM 1642 C CA . ALA B 2 85 ? -15.764 -6.379 -1.483 1.00 0.52 233 ALA B CA 1
ATOM 1643 C C . ALA B 2 85 ? -15.529 -7.882 -1.527 1.00 0.71 233 ALA B C 1
ATOM 1644 O O . ALA B 2 85 ? -16.475 -8.665 -1.628 1.00 1.76 233 ALA B O 1
ATOM 1651 N N . ILE B 2 86 ? -14.269 -8.280 -1.449 1.00 0.57 234 ILE B N 1
ATOM 1652 C CA . ILE B 2 86 ? -13.910 -9.692 -1.492 1.00 0.52 234 ILE B CA 1
ATOM 1653 C C . ILE B 2 86 ? -13.518 -10.205 -0.109 1.00 0.52 234 ILE B C 1
ATOM 1654 O O . ILE B 2 86 ? -13.025 -11.324 0.031 1.00 0.53 234 ILE B O 1
ATOM 1670 N N . LYS B 2 87 ? -13.745 -9.377 0.907 1.00 0.55 235 LYS B N 1
ATOM 1671 C CA . LYS B 2 87 ? -13.421 -9.739 2.282 1.00 0.59 235 LYS B CA 1
ATOM 1672 C C . LYS B 2 87 ? -14.391 -9.080 3.260 1.00 0.59 235 LYS B C 1
ATOM 1673 O O . LYS B 2 87 ? -14.966 -8.032 2.965 1.00 0.68 235 LYS B O 1
ATOM 1692 N N . ALA B 2 88 ? -14.569 -9.703 4.421 1.00 0.56 236 ALA B N 1
ATOM 1693 C CA . ALA B 2 88 ? -15.466 -9.175 5.442 1.00 0.56 236 ALA B CA 1
ATOM 1694 C C . ALA B 2 88 ? -14.699 -8.316 6.441 1.00 0.54 236 ALA B C 1
ATOM 1695 O O . ALA B 2 88 ? -13.742 -8.778 7.062 1.00 0.59 236 ALA B O 1
ATOM 1702 N N . TYR B 2 89 ? -15.122 -7.065 6.590 1.00 0.50 237 TYR B N 1
ATOM 1703 C CA . TYR B 2 89 ? -14.457 -6.145 7.511 1.00 0.50 237 TYR B CA 1
ATOM 1704 C C . TYR B 2 89 ? -15.407 -5.041 7.968 1.00 0.49 237 TYR B C 1
ATOM 1705 O O . TYR B 2 89 ? -16.222 -4.546 7.191 1.00 0.47 237 TYR B O 1
ATOM 1723 N N . THR B 2 90 ? -15.290 -4.659 9.235 1.00 0.53 238 THR B N 1
ATOM 1724 C CA . THR B 2 90 ? -16.134 -3.615 9.804 1.00 0.55 238 THR B CA 1
ATOM 1725 C C . THR B 2 90 ? -15.306 -2.387 10.164 1.00 0.57 238 THR B C 1
ATOM 1726 O O . THR B 2 90 ? -14.255 -2.502 10.797 1.00 0.62 238 THR B O 1
ATOM 1737 N N . ALA B 2 91 ? -15.783 -1.214 9.755 1.00 0.58 239 ALA B N 1
ATOM 1738 C CA . ALA B 2 91 ? -15.085 0.038 10.029 1.00 0.65 239 ALA B CA 1
ATOM 1739 C C . ALA B 2 91 ? -14.710 0.170 11.501 1.00 0.73 239 ALA B C 1
ATOM 1740 O O . ALA B 2 91 ? -15.526 -0.076 12.391 1.00 0.87 239 ALA B O 1
ATOM 1747 N N . VAL B 2 92 ? -13.464 0.562 11.740 1.00 0.87 240 VAL B N 1
ATOM 1748 C CA . VAL B 2 92 ? -12.954 0.742 13.093 1.00 0.96 240 VAL B CA 1
ATOM 174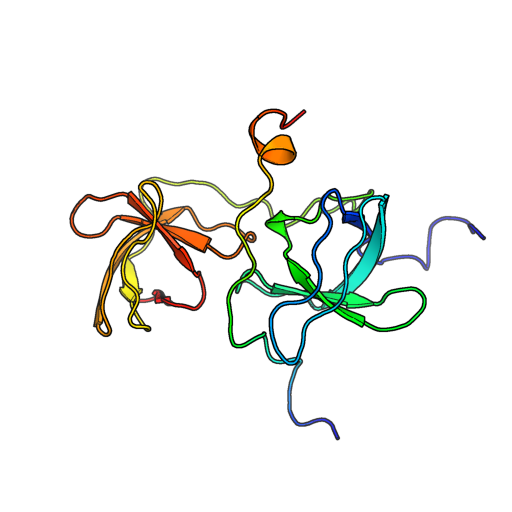9 C C . VAL B 2 92 ? -12.614 2.208 13.340 1.00 1.06 240 VAL B C 1
ATOM 1750 O O . VAL B 2 92 ? -12.388 2.628 14.474 1.00 1.30 240 VAL B O 1
ATOM 1763 N N . GLU B 2 93 ? -12.592 2.982 12.261 1.00 1.05 241 GLU B N 1
ATOM 1764 C CA . GLU B 2 93 ? -12.283 4.402 12.341 1.00 1.25 241 GLU B CA 1
ATOM 1765 C C . GLU B 2 93 ? -13.221 5.202 11.445 1.00 1.45 241 GLU B C 1
ATOM 1766 O O . GLU B 2 93 ? -13.872 4.645 10.559 1.00 2.19 241 GLU B O 1
ATOM 1778 N N . GLY B 2 94 ? -13.289 6.507 11.679 1.00 1.53 242 GLY B N 1
ATOM 1779 C CA . GLY B 2 94 ? -14.157 7.358 10.888 1.00 1.95 242 GLY B CA 1
ATOM 1780 C C . GLY B 2 94 ? -13.812 7.351 9.409 1.00 1.67 242 GLY B C 1
ATOM 1781 O O . GLY B 2 94 ? -14.702 7.300 8.561 1.00 2.34 242 GLY B O 1
ATOM 1785 N N . ASP B 2 95 ? -12.520 7.401 9.098 1.00 0.95 243 ASP B N 1
ATOM 1786 C CA . ASP B 2 95 ? -12.067 7.413 7.708 1.00 0.76 243 ASP B CA 1
ATOM 1787 C C . ASP B 2 95 ? -12.387 6.104 6.991 1.00 0.63 243 ASP B C 1
ATOM 1788 O O . ASP B 2 95 ? -12.924 6.112 5.886 1.00 0.75 243 ASP B O 1
ATOM 1797 N N . GLU B 2 96 ? -12.056 4.982 7.624 1.00 0.48 244 GLU B N 1
ATOM 1798 C CA . GLU B 2 96 ? -12.295 3.669 7.031 1.00 0.41 244 GLU B CA 1
ATOM 1799 C C . GLU B 2 96 ? -13.771 3.453 6.712 1.00 0.42 244 GLU B C 1
ATOM 1800 O O . GLU B 2 96 ? -14.640 4.172 7.205 1.00 0.62 244 GLU B O 1
ATOM 1812 N N . VAL B 2 97 ? -14.038 2.451 5.879 1.00 0.36 245 VAL B N 1
ATOM 1813 C CA . VAL B 2 97 ? -15.398 2.104 5.483 1.00 0.35 245 VAL B CA 1
ATOM 1814 C C . VAL B 2 97 ? -15.800 0.794 6.134 1.00 0.37 245 VAL B C 1
ATOM 1815 O O . VAL B 2 97 ? -15.031 0.214 6.900 1.00 0.42 245 VAL B O 1
ATOM 1828 N N . SER B 2 98 ? -16.997 0.322 5.829 1.00 0.40 246 SER B N 1
ATOM 1829 C CA . SER B 2 98 ? -17.488 -0.932 6.388 1.00 0.43 246 SER B CA 1
ATOM 1830 C C . SER B 2 98 ? -18.201 -1.729 5.306 1.00 0.39 246 SER B C 1
ATOM 1831 O O . SER B 2 98 ? -19.202 -1.276 4.751 1.00 0.42 246 SER B O 1
ATOM 1839 N N . LEU B 2 99 ? -17.695 -2.923 5.024 1.00 0.39 247 LEU B N 1
ATOM 1840 C CA . LEU B 2 99 ? -18.262 -3.762 3.976 1.00 0.43 247 LEU B CA 1
ATOM 1841 C C . LEU B 2 99 ? -18.252 -5.232 4.376 1.00 0.44 247 LEU B C 1
ATOM 1842 O O . LEU B 2 99 ? -17.523 -5.635 5.280 1.00 0.45 247 LEU B O 1
ATOM 1858 N N . LEU B 2 100 ? -19.067 -6.027 3.694 1.00 0.48 248 LEU B N 1
ATOM 1859 C CA . LEU B 2 100 ? -19.143 -7.456 3.966 1.00 0.53 248 LEU B CA 1
ATOM 1860 C C . LEU B 2 100 ? -18.649 -8.250 2.760 1.00 0.59 248 LEU B C 1
ATOM 1861 O O . LEU B 2 100 ? -18.163 -7.675 1.787 1.00 1.12 248 LEU B O 1
ATOM 1877 N N . GLU B 2 101 ? -18.780 -9.568 2.828 1.00 0.58 249 GLU B N 1
ATOM 1878 C CA . GLU B 2 101 ? -18.341 -10.436 1.739 1.00 0.55 249 GLU B CA 1
ATOM 1879 C C . GLU B 2 101 ? -19.327 -10.412 0.573 1.00 0.55 249 GLU B C 1
ATOM 1880 O O . GLU B 2 101 ? -20.162 -11.308 0.438 1.00 0.68 249 GLU B O 1
ATOM 1892 N N . GLY B 2 102 ? -19.229 -9.383 -0.268 1.00 0.50 250 GLY B N 1
ATOM 1893 C CA . GLY B 2 102 ? -20.114 -9.280 -1.418 1.00 0.57 250 GLY B CA 1
ATOM 1894 C C . GLY B 2 102 ? -20.737 -7.906 -1.575 1.00 0.52 250 GLY B C 1
ATOM 1895 O O . GLY B 2 102 ? -21.455 -7.654 -2.543 1.00 0.57 250 GLY B O 1
ATOM 1899 N N . GLU B 2 103 ? -20.468 -7.013 -0.628 1.00 0.46 251 GLU B N 1
ATOM 1900 C CA . GLU B 2 103 ? -21.019 -5.662 -0.674 1.00 0.45 251 GLU B CA 1
ATOM 1901 C C . GLU B 2 103 ? -20.264 -4.786 -1.672 1.00 0.54 251 GLU B C 1
ATOM 1902 O O . GLU B 2 103 ? -19.226 -4.217 -1.346 1.00 1.16 251 GLU B O 1
ATOM 1914 N N . ALA B 2 104 ? -20.788 -4.689 -2.892 1.00 0.41 252 ALA B N 1
ATOM 1915 C CA . ALA B 2 104 ? -20.161 -3.872 -3.928 1.00 0.40 252 ALA B CA 1
ATOM 1916 C C . ALA B 2 104 ? -19.970 -2.437 -3.469 1.00 0.34 252 ALA B C 1
ATOM 1917 O O . ALA B 2 104 ? -20.572 -2.000 -2.489 1.00 0.38 252 ALA B O 1
ATOM 1924 N N . VAL B 2 105 ? -19.125 -1.709 -4.191 1.00 0.28 253 VAL B N 1
ATOM 1925 C CA . VAL B 2 105 ? -18.817 -0.336 -3.840 1.00 0.27 253 VAL B CA 1
ATOM 1926 C C . VAL B 2 105 ? -18.181 0.396 -5.020 1.00 0.28 253 VAL B C 1
ATOM 1927 O O . VAL B 2 105 ? -17.805 -0.227 -6.009 1.00 0.32 253 VAL B O 1
ATOM 1940 N N . GLU B 2 106 ? -18.077 1.719 -4.921 1.00 0.30 254 GLU B N 1
ATOM 1941 C CA . GLU B 2 106 ? -17.480 2.511 -5.991 1.00 0.36 254 GLU B CA 1
AT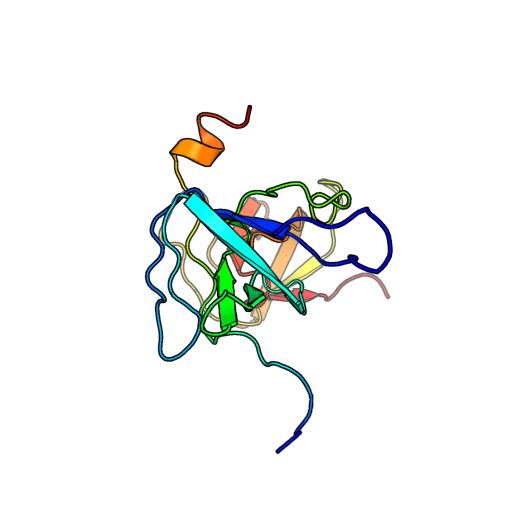OM 1942 C C . GLU B 2 106 ? -16.201 3.184 -5.521 1.00 0.42 254 GLU B C 1
ATOM 1943 O O . GLU B 2 106 ? -16.232 4.058 -4.656 1.00 0.71 254 GLU B O 1
ATOM 1955 N N . VAL B 2 107 ? -15.078 2.785 -6.101 1.00 0.36 255 VAL B N 1
ATOM 1956 C CA . VAL B 2 107 ? -13.792 3.366 -5.734 1.00 0.46 255 VAL B CA 1
ATOM 1957 C C . VAL B 2 107 ? -13.699 4.816 -6.208 1.00 0.63 255 VAL B C 1
ATOM 1958 O O . VAL B 2 107 ? -14.203 5.158 -7.277 1.00 1.71 255 VAL B O 1
ATOM 1971 N N . ILE B 2 108 ? -13.057 5.662 -5.405 1.00 0.54 256 ILE B N 1
ATOM 1972 C CA . ILE B 2 108 ? -12.902 7.074 -5.746 1.00 0.38 256 ILE B CA 1
ATOM 1973 C C . ILE B 2 108 ? -11.432 7.414 -5.985 1.00 0.36 256 ILE B C 1
ATOM 1974 O O . ILE B 2 108 ? -11.106 8.424 -6.610 1.00 0.39 256 ILE B O 1
ATOM 1990 N N . HIS B 2 109 ? -10.554 6.552 -5.481 1.00 0.38 257 HIS B N 1
ATOM 1991 C CA . HIS B 2 109 ? -9.113 6.737 -5.630 1.00 0.44 257 HIS B CA 1
ATOM 1992 C C . HIS B 2 109 ? -8.367 5.461 -5.258 1.00 0.42 257 HIS B C 1
ATOM 1993 O O . HIS B 2 109 ? -8.717 4.783 -4.291 1.00 0.49 257 HIS B O 1
ATOM 2008 N N . LYS B 2 110 ? -7.332 5.143 -6.030 1.00 0.47 258 LYS B N 1
ATOM 2009 C CA . LYS B 2 110 ? -6.535 3.946 -5.797 1.00 0.48 258 LYS B CA 1
ATOM 2010 C C . LYS B 2 110 ? -5.073 4.316 -5.560 1.00 0.50 258 LYS B C 1
ATOM 2011 O O . LYS B 2 110 ? -4.405 4.840 -6.452 1.00 0.63 258 LYS B O 1
ATOM 2030 N N . LEU B 2 111 ? -4.583 4.042 -4.355 1.00 0.48 259 LEU B N 1
ATOM 2031 C CA . LEU B 2 111 ? -3.202 4.365 -3.999 1.00 0.51 259 LEU B CA 1
ATOM 2032 C C . LEU B 2 111 ? -2.394 3.117 -3.653 1.00 0.53 259 LEU B C 1
ATOM 2033 O O . LEU B 2 111 ? -2.948 2.046 -3.423 1.00 0.55 259 LEU B O 1
ATOM 2049 N N . LEU B 2 112 ? -1.072 3.273 -3.609 1.00 0.57 260 LEU B N 1
ATOM 2050 C CA . LEU B 2 112 ? -0.175 2.162 -3.306 1.00 0.62 260 LEU B CA 1
ATOM 2051 C C . LEU B 2 112 ? -0.026 1.950 -1.802 1.00 0.59 260 LEU B C 1
ATOM 2052 O O . LEU B 2 112 ? 0.654 1.022 -1.365 1.00 0.65 260 LEU B O 1
ATOM 2068 N N . ASP B 2 113 ? -0.651 2.812 -1.009 1.00 0.53 261 ASP B N 1
ATOM 2069 C CA . ASP B 2 113 ? -0.581 2.693 0.444 1.00 0.52 261 ASP B CA 1
ATOM 2070 C C . ASP B 2 113 ? -1.459 1.548 0.941 1.00 0.50 261 ASP B C 1
ATOM 2071 O O . ASP B 2 113 ? -1.673 1.397 2.144 1.00 0.54 261 ASP B O 1
ATOM 2080 N N . GLY B 2 114 ? -1.966 0.743 0.010 1.00 0.50 262 GLY B N 1
ATOM 2081 C CA . GLY B 2 114 ? -2.822 -0.369 0.378 1.00 0.50 262 GLY B CA 1
ATOM 2082 C C . GLY B 2 114 ? -4.251 0.077 0.581 1.00 0.50 262 GLY B C 1
ATOM 2083 O O . GLY B 2 114 ? -5.054 0.037 -0.352 1.00 0.73 262 GLY B O 1
ATOM 2087 N N . TRP B 2 115 ? -4.572 0.492 1.805 1.00 0.43 263 TRP B N 1
ATOM 2088 C CA . TRP B 2 115 ? -5.910 0.973 2.123 1.00 0.39 263 TRP B CA 1
ATOM 2089 C C . TRP B 2 115 ? -6.383 1.954 1.057 1.00 0.37 263 TRP B C 1
ATOM 2090 O O . TRP B 2 115 ? -5.958 3.110 1.027 1.00 0.41 263 TRP B O 1
ATOM 2111 N N . TRP B 2 116 ? -7.266 1.482 0.185 1.00 0.34 264 TRP B N 1
ATOM 2112 C CA . TRP B 2 116 ? -7.803 2.296 -0.896 1.00 0.34 264 TRP B CA 1
ATOM 2113 C C . TRP B 2 116 ? -8.998 3.096 -0.411 1.00 0.31 264 TRP B C 1
ATOM 2114 O O . TRP B 2 116 ? -9.519 2.848 0.672 1.00 0.37 264 TRP B O 1
ATOM 2135 N N . VAL B 2 117 ? -9.428 4.061 -1.208 1.00 0.34 265 VAL B N 1
ATOM 2136 C CA . VAL B 2 117 ? -10.595 4.842 -0.852 1.00 0.33 265 VAL B CA 1
ATOM 2137 C C . VAL B 2 117 ? -11.817 4.258 -1.563 1.00 0.33 265 VAL B C 1
ATOM 2138 O O . VAL B 2 117 ? -11.830 4.124 -2.788 1.00 0.54 265 VAL B O 1
ATOM 2151 N N . ILE B 2 118 ? -12.829 3.873 -0.788 1.00 0.25 266 ILE B N 1
ATOM 2152 C CA . ILE B 2 118 ? -14.019 3.257 -1.355 1.00 0.25 266 ILE B CA 1
ATOM 2153 C C . ILE B 2 118 ? -15.304 3.948 -0.904 1.00 0.30 266 ILE B C 1
ATOM 2154 O O . ILE B 2 118 ? -15.526 4.178 0.283 1.00 0.50 266 ILE B O 1
ATOM 2170 N N . ARG B 2 119 ? -16.144 4.270 -1.872 1.00 0.32 267 ARG B N 1
ATOM 2171 C CA . ARG B 2 119 ? -17.423 4.906 -1.606 1.00 0.34 267 ARG B CA 1
ATOM 2172 C C . ARG B 2 119 ? -18.546 3.885 -1.739 1.00 0.35 267 ARG B C 1
ATOM 2173 O O . ARG B 2 119 ? -18.978 3.559 -2.845 1.00 0.37 267 ARG B O 1
ATOM 2194 N N . LYS B 2 120 ? -19.017 3.382 -0.608 1.00 0.35 268 LYS B N 1
ATOM 2195 C CA . LYS B 2 120 ? -20.098 2.406 -0.607 1.00 0.38 268 LYS B CA 1
ATOM 2196 C C . LYS B 2 120 ? -21.414 3.085 -0.252 1.00 0.43 268 LYS B C 1
ATOM 2197 O O . LYS B 2 120 ? -21.556 3.641 0.838 1.00 0.46 268 LYS B O 1
ATOM 2216 N N . ASP B 2 121 ? -22.372 3.041 -1.173 1.00 0.50 269 ASP B N 1
ATOM 2217 C CA . ASP B 2 121 ? -23.667 3.666 -0.953 1.00 0.58 269 ASP B CA 1
ATOM 2218 C C . ASP B 2 121 ? -23.492 5.157 -0.681 1.00 0.54 269 ASP B C 1
ATOM 2219 O O . ASP B 2 121 ? -24.167 5.725 0.180 1.00 0.57 269 ASP B O 1
ATOM 2228 N N . ASP B 2 122 ? -22.569 5.776 -1.418 1.00 0.51 270 ASP B N 1
ATOM 2229 C CA . ASP B 2 122 ? -22.276 7.200 -1.271 1.00 0.53 270 ASP B CA 1
ATOM 2230 C C . ASP B 2 122 ? -21.577 7.473 0.057 1.00 0.50 270 ASP B C 1
ATOM 2231 O O . ASP B 2 122 ? -21.955 8.383 0.796 1.00 0.58 270 ASP B O 1
ATOM 2240 N N . VAL B 2 123 ? -20.551 6.677 0.352 1.00 0.44 271 VAL B N 1
ATOM 2241 C CA . VAL B 2 123 ? -19.793 6.821 1.588 1.00 0.46 271 VAL B CA 1
ATOM 2242 C C . VAL B 2 123 ? -18.313 6.525 1.350 1.00 0.41 271 VAL B C 1
ATOM 2243 O O . VAL B 2 123 ? -17.842 5.422 1.633 1.00 0.43 271 VAL B O 1
ATOM 2256 N N . THR B 2 124 ? -17.581 7.506 0.824 1.00 0.44 272 THR B N 1
ATOM 2257 C CA . THR B 2 124 ? -16.156 7.322 0.567 1.00 0.41 272 THR B CA 1
ATOM 2258 C C . THR B 2 124 ? -15.412 7.089 1.875 1.00 0.43 272 THR B C 1
ATOM 2259 O O . THR B 2 124 ? -15.647 7.780 2.867 1.00 0.49 272 THR B O 1
ATOM 2270 N N . GLY B 2 125 ? -14.514 6.110 1.870 1.00 0.41 273 GLY B N 1
ATOM 2271 C CA . GLY B 2 125 ? -13.766 5.786 3.067 1.00 0.44 273 GLY B CA 1
ATOM 2272 C C . GLY B 2 125 ? -12.493 5.024 2.771 1.00 0.47 273 GLY B C 1
ATOM 2273 O O . GLY B 2 125 ? -12.035 5.013 1.638 1.00 0.84 273 GLY B O 1
ATOM 2277 N N . TYR B 2 126 ? -11.912 4.389 3.791 1.00 0.48 274 TYR B N 1
ATOM 2278 C CA . TYR B 2 126 ? -10.685 3.616 3.610 1.00 0.48 274 TYR B CA 1
ATOM 2279 C C . TYR B 2 126 ? -10.945 2.116 3.766 1.00 0.41 274 TYR B C 1
ATOM 2280 O O . TYR B 2 126 ? -11.563 1.676 4.735 1.00 0.43 274 TYR B O 1
ATOM 2298 N N . PHE B 2 127 ? -10.457 1.340 2.803 1.00 0.36 275 PHE B N 1
ATOM 2299 C CA . PHE B 2 127 ? -10.615 -0.112 2.803 1.00 0.32 275 PHE B CA 1
ATOM 2300 C C . PHE B 2 127 ? -9.450 -0.751 2.046 1.00 0.30 275 PHE B C 1
ATOM 2301 O O . PHE B 2 127 ? -9.158 -0.349 0.924 1.00 0.29 275 PHE B O 1
ATOM 2318 N N . PRO B 2 128 ? -8.780 -1.766 2.631 1.00 0.34 276 PRO B N 1
ATOM 2319 C CA . PRO B 2 128 ? -7.630 -2.419 1.993 1.00 0.35 276 PRO B CA 1
ATOM 2320 C C . PRO B 2 128 ? -7.863 -2.721 0.515 1.00 0.31 276 PRO B C 1
ATOM 2321 O O . PRO B 2 128 ? -8.947 -3.147 0.117 1.00 0.30 276 PRO B O 1
ATOM 2332 N N . SER B 2 129 ? -6.828 -2.491 -0.287 1.00 0.35 277 SER B N 1
ATOM 2333 C CA . SER B 2 129 ? -6.893 -2.718 -1.728 1.00 0.34 277 SER B CA 1
ATOM 2334 C C . SER B 2 129 ? -7.243 -4.165 -2.054 1.00 0.30 277 SER B C 1
ATOM 2335 O O . SER B 2 129 ? -8.128 -4.431 -2.868 1.00 0.31 277 SER B O 1
ATOM 2343 N N . MET B 2 130 ? -6.542 -5.095 -1.418 1.00 0.31 278 MET B N 1
ATOM 2344 C CA . MET B 2 130 ? -6.768 -6.518 -1.649 1.00 0.32 278 MET B CA 1
ATOM 2345 C C . MET B 2 130 ? -8.151 -6.945 -1.165 1.00 0.28 278 MET B C 1
ATOM 2346 O O . MET B 2 130 ? -8.825 -7.739 -1.820 1.00 0.30 278 MET B O 1
ATOM 2360 N N . TYR B 2 131 ? -8.555 -6.422 -0.010 1.00 0.26 279 TYR B N 1
ATOM 2361 C CA . TYR B 2 131 ? -9.858 -6.741 0.580 1.00 0.27 279 TYR B CA 1
ATOM 2362 C C . TYR B 2 131 ? -10.994 -6.660 -0.440 1.00 0.32 279 TYR B C 1
ATOM 2363 O O . TYR B 2 131 ? -12.092 -7.153 -0.186 1.00 0.52 279 TYR B O 1
ATOM 2381 N N . LEU B 2 132 ? -10.742 -6.017 -1.578 1.00 0.25 280 LEU B N 1
ATOM 2382 C CA . LEU B 2 132 ? -11.740 -5.895 -2.635 1.00 0.32 280 LEU B CA 1
ATOM 2383 C C . LEU B 2 132 ? -11.094 -6.083 -4.005 1.00 0.29 280 LEU B C 1
ATOM 2384 O O . LEU B 2 132 ? -9.895 -5.860 -4.171 1.00 0.37 280 LEU B O 1
ATOM 2400 N N . GLN B 2 133 ? -11.894 -6.493 -4.985 1.00 0.31 281 GLN B N 1
ATOM 2401 C CA . GLN B 2 133 ? -11.394 -6.712 -6.338 1.00 0.32 281 GLN B CA 1
ATOM 2402 C C . GLN B 2 133 ? -12.111 -5.815 -7.341 1.00 0.30 281 GLN B C 1
ATOM 2403 O O . GLN B 2 133 ? -13.134 -5.208 -7.027 1.00 0.32 281 GLN B O 1
ATOM 2417 N N . LYS B 2 134 ? -11.565 -5.742 -8.550 1.00 0.29 282 LYS B N 1
ATOM 2418 C CA . LYS B 2 134 ? -12.145 -4.922 -9.606 1.00 0.31 282 LYS B CA 1
ATOM 2419 C C . LYS B 2 134 ? -13.327 -5.644 -10.251 1.00 0.33 282 LYS B C 1
ATOM 2420 O O . LYS B 2 134 ? -13.300 -6.862 -10.429 1.00 0.53 282 LYS B O 1
ATOM 2439 N N . SER B 2 135 ? -14.363 -4.887 -10.599 1.00 0.44 283 SER B N 1
ATOM 2440 C CA . SER B 2 135 ? -15.550 -5.456 -11.227 1.00 0.55 283 SER B CA 1
ATOM 2441 C C . SER B 2 135 ? -16.367 -4.375 -11.930 1.00 0.69 283 SER B C 1
ATOM 2442 O O . SER B 2 135 ? -17.518 -4.118 -11.573 1.00 1.14 283 SER B O 1
ATOM 2450 N N . GLY B 2 136 ? -15.763 -3.745 -12.933 1.00 0.73 284 GLY B N 1
ATOM 2451 C CA . GLY B 2 136 ? -16.444 -2.698 -13.673 1.00 1.03 284 GLY B CA 1
ATOM 2452 C C . GLY B 2 136 ? -16.266 -2.839 -15.172 1.00 1.33 284 GLY B C 1
ATOM 2453 O O . GLY B 2 136 ? -15.859 -3.896 -15.656 1.00 1.96 284 GLY B O 1
ATOM 2457 N N . GLN B 2 137 ? -16.561 -1.765 -15.903 1.00 1.74 285 GLN B N 1
ATOM 2458 C CA . GLN B 2 137 ? -16.440 -1.757 -17.358 1.00 2.49 285 GLN B CA 1
ATOM 2459 C C . GLN B 2 137 ? -17.011 -3.034 -17.976 1.00 2.99 285 GLN B C 1
ATOM 2460 O O . GLN B 2 137 ? -17.886 -3.677 -17.395 1.00 3.56 285 GLN B O 1
ATOM 2474 N N . ASP B 2 138 ? -16.515 -3.392 -19.158 1.00 3.37 286 ASP B N 1
ATOM 2475 C CA . ASP B 2 138 ? -16.977 -4.591 -19.849 1.00 4.27 286 ASP B CA 1
ATOM 2476 C C . ASP B 2 138 ? -15.823 -5.559 -20.086 1.00 4.86 286 ASP B C 1
ATOM 2477 O O . ASP B 2 138 ? -16.091 -6.765 -20.268 1.00 5.20 286 ASP B O 1
#

Solvent-accessible surface area: 10293 Å² total; per-residue (Å²): 108,137,172,73,92,106,124,56,4,98,48,24,0,51,66,57,14,52,102,30,148,144,158,106,159,135,114,122,155,123,43,124,103,151,93,29,37,1,114,1,39,14,96,8,128,99,77,58,82,50,17,13,53,2,55,87,40,38,56,0,64,5,65,70,96,56,84,15,0,0,2,15,0,77,18,165,84,151,98,8,20,0,0,13,19,26,7,80,47,66,120,0,126,90,125,27,101,125,67,137,94,92,147,80,14,73,50,18,51,5,76,84,65,42,97,46,113,95,83,65,17,7,51,1,100,138,52,77,58,10,73,0,19,35,71,33,20,30,0,28,15,23,0,65,49,121,108,83,70,7,72,0,1,4,45,32,5,110,93,64,24,151,184